Protein AF-A0A920QN26-F1 (afdb_monomer_lite)

Sequence (44 aa):
MSILKKFGQALESLDEKVMNECLHDDYAFTNYSQGKIFSKSEVI

Secondary structure (DSSP, 8-state):
--HHHHHHHHHHHT-HHHHHHHS-TT-EEEETTTTEEEEHHHH-

Foldseek 3Di:
DPLVVQCVVCVVVVPLVSLPVSDDQQDWDQPPVVRDTDGSVRVD

pLDDT: mean 76.88, std 4.32, range [57.97, 83.88]

Structure (mmCIF, N/CA/C/O backbone):
data_AF-A0A920QN26-F1
#
_entry.id   AF-A0A920QN26-F1
#
loop_
_atom_site.group_PDB
_atom_site.id
_atom_site.type_symbol
_atom_site.label_atom_id
_atom_site.label_alt_id
_atom_site.label_comp_id
_atom_site.label_asym_id
_atom_site.label_entity_id
_atom_site.label_seq_id
_atom_site.pdbx_PDB_ins_code
_atom_site.Cartn_x
_atom_site.Cartn_y
_atom_site.Cartn_z
_atom_site.occupancy
_atom_site.B_iso_or_equiv
_atom_site.auth_seq_id
_atom_site.auth_comp_id
_atom_site.auth_asym_id
_atom_site.auth_atom_id
_atom_site.pdbx_PDB_model_num
ATOM 1 N N . MET A 1 1 ? -13.383 11.136 9.222 1.00 57.97 1 MET A N 1
ATOM 2 C CA . MET A 1 1 ? -12.306 10.160 9.512 1.00 57.97 1 MET A CA 1
ATOM 3 C C . MET A 1 1 ? -11.296 10.242 8.389 1.00 57.97 1 MET A C 1
ATOM 5 O O . MET A 1 1 ? -11.715 10.193 7.242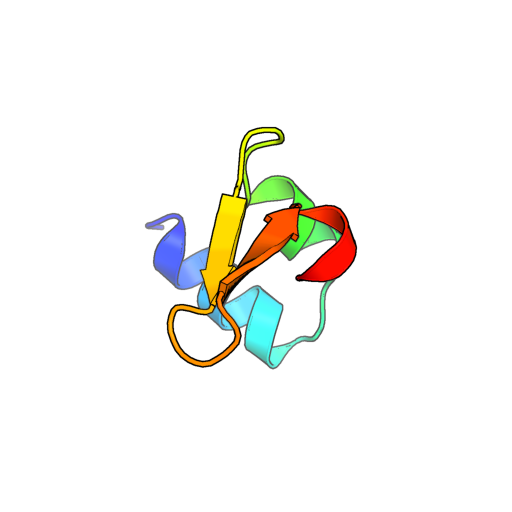 1.00 57.97 1 MET A O 1
ATOM 9 N N . SER A 1 2 ? -10.009 10.421 8.688 1.00 76.81 2 SER A N 1
ATOM 10 C CA . SER A 1 2 ? -8.977 10.418 7.645 1.00 76.81 2 SER A CA 1
ATOM 11 C C . SER A 1 2 ? -8.959 9.072 6.924 1.00 76.81 2 SER A C 1
ATOM 13 O O . SER A 1 2 ? -9.109 8.034 7.573 1.00 76.81 2 SER A O 1
ATOM 15 N N . ILE A 1 3 ? -8.743 9.092 5.608 1.00 71.75 3 ILE A N 1
ATOM 16 C CA . ILE A 1 3 ? -8.693 7.894 4.756 1.00 71.75 3 ILE A CA 1
ATOM 17 C C . ILE A 1 3 ? -7.688 6.857 5.296 1.00 71.75 3 ILE A C 1
ATOM 19 O O . ILE A 1 3 ? -7.986 5.671 5.318 1.00 71.75 3 ILE A O 1
ATOM 23 N N . LEU A 1 4 ? -6.570 7.316 5.886 1.00 74.94 4 LEU A N 1
ATOM 24 C CA . LEU A 1 4 ? -5.577 6.466 6.557 1.00 74.94 4 LEU A CA 1
ATOM 25 C C . LEU A 1 4 ? -6.163 5.640 7.705 1.00 74.94 4 LEU A C 1
ATOM 27 O O . LEU A 1 4 ? -5.801 4.483 7.877 1.00 74.94 4 LEU A O 1
ATOM 31 N N . LYS A 1 5 ? -7.053 6.227 8.512 1.00 79.12 5 LYS A N 1
ATOM 32 C CA . LYS A 1 5 ? -7.633 5.536 9.670 1.00 79.12 5 LYS A CA 1
ATOM 33 C C . LYS A 1 5 ? -8.631 4.468 9.216 1.00 79.12 5 LYS A C 1
ATOM 35 O O . LYS A 1 5 ? -8.690 3.401 9.810 1.00 79.12 5 LYS A O 1
ATOM 40 N N . LYS A 1 6 ? -9.363 4.747 8.130 1.00 78.38 6 LYS A N 1
ATOM 41 C CA . LYS A 1 6 ? -10.282 3.800 7.485 1.00 78.38 6 LYS A CA 1
ATOM 42 C C . LYS A 1 6 ? -9.512 2.646 6.829 1.00 78.38 6 LYS A C 1
ATOM 44 O O . LYS A 1 6 ? -9.882 1.495 7.014 1.00 78.38 6 LYS A O 1
ATOM 49 N N . PHE A 1 7 ? -8.402 2.954 6.158 1.00 78.81 7 PHE A N 1
ATOM 50 C CA . PHE A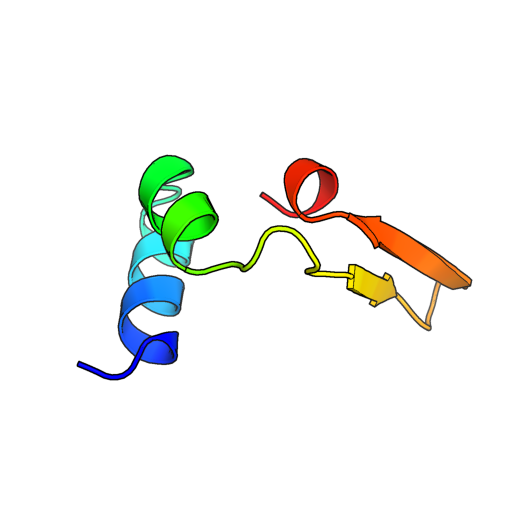 1 7 ? -7.502 1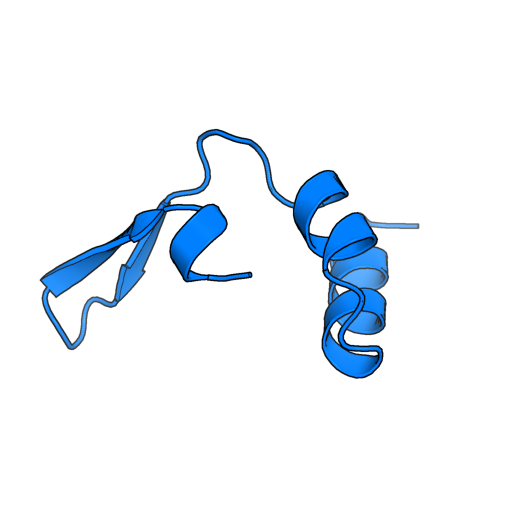.961 5.573 1.00 78.81 7 PHE A CA 1
ATOM 51 C C . PHE A 1 7 ? -6.827 1.082 6.635 1.00 78.81 7 PHE A C 1
ATOM 53 O O . PHE A 1 7 ? -6.789 -0.130 6.475 1.00 78.81 7 PHE A O 1
ATOM 60 N N . GLY A 1 8 ? -6.370 1.660 7.752 1.00 78.75 8 GLY A N 1
ATOM 61 C CA . GLY A 1 8 ? -5.807 0.894 8.870 1.00 78.75 8 GLY A CA 1
ATOM 62 C C . GLY A 1 8 ? -6.797 -0.121 9.449 1.00 78.75 8 GLY A C 1
ATOM 63 O O . GLY A 1 8 ? -6.452 -1.282 9.616 1.00 78.75 8 GLY A O 1
ATOM 64 N N . GLN A 1 9 ? -8.056 0.280 9.655 1.00 83.88 9 GLN A N 1
ATOM 65 C CA . GLN A 1 9 ? -9.101 -0.646 10.111 1.00 83.88 9 GLN A CA 1
ATOM 66 C C . GLN A 1 9 ? -9.454 -1.711 9.061 1.00 83.88 9 GLN A C 1
ATOM 68 O O . GLN A 1 9 ? -9.749 -2.848 9.427 1.00 83.88 9 GLN A O 1
ATOM 73 N N . ALA A 1 10 ? -9.415 -1.360 7.770 1.00 82.12 10 ALA A N 1
ATOM 74 C CA . ALA A 1 10 ? -9.617 -2.311 6.678 1.00 82.12 10 ALA A CA 1
ATOM 75 C C . ALA A 1 10 ? -8.483 -3.347 6.605 1.00 82.12 10 ALA A C 1
ATOM 77 O O . ALA A 1 10 ? -8.769 -4.522 6.406 1.00 82.12 10 ALA A O 1
ATOM 78 N N . LEU A 1 11 ? -7.229 -2.932 6.841 1.00 80.06 11 LEU A N 1
ATOM 79 C CA . LEU A 1 11 ? -6.057 -3.810 6.997 1.00 80.06 11 LEU A CA 1
ATOM 80 C C . LEU A 1 11 ? -6.202 -4.778 8.159 1.00 80.06 11 LEU A C 1
ATOM 82 O O . LEU A 1 11 ? -5.977 -5.971 7.978 1.00 80.06 11 LEU A O 1
ATOM 86 N N . GLU A 1 12 ? -6.626 -4.297 9.322 1.00 82.19 12 GLU A N 1
ATOM 87 C CA . GLU A 1 12 ? -6.847 -5.171 10.478 1.00 82.19 12 GLU A CA 1
ATOM 88 C C . GLU A 1 12 ? -8.009 -6.150 10.268 1.00 82.19 12 GLU A C 1
ATOM 90 O O . GLU A 1 12 ? -7.971 -7.269 10.774 1.00 82.19 12 GLU A O 1
ATOM 95 N N . SER A 1 13 ? -9.029 -5.745 9.509 1.00 81.31 13 SER A N 1
ATOM 96 C CA . SER A 1 13 ? -10.225 -6.559 9.258 1.00 81.31 13 SER A CA 1
ATOM 97 C C . SER A 1 13 ? -10.132 -7.425 7.995 1.00 81.31 13 SER A C 1
ATOM 99 O O . SER A 1 13 ? -11.082 -8.152 7.719 1.00 81.31 13 SER A O 1
ATOM 101 N N . LEU A 1 14 ? -9.026 -7.352 7.234 1.00 75.44 14 LEU A N 1
ATOM 102 C CA . LEU A 1 14 ? -8.867 -7.996 5.917 1.00 75.44 14 LEU A CA 1
ATOM 103 C C . LEU A 1 14 ? -10.034 -7.694 4.954 1.00 75.44 14 LEU A C 1
ATOM 105 O O . LEU A 1 14 ? -10.448 -8.531 4.155 1.00 75.44 14 LEU A O 1
ATOM 109 N N . ASP A 1 15 ? -10.591 -6.485 5.037 1.00 76.62 15 ASP A N 1
ATOM 110 C CA . ASP A 1 15 ? -11.776 -6.112 4.266 1.00 76.62 15 ASP A CA 1
ATOM 111 C C . ASP A 1 15 ? -11.365 -5.542 2.900 1.00 76.62 15 ASP A C 1
ATOM 113 O O . ASP A 1 15 ? -11.178 -4.331 2.720 1.00 76.62 15 ASP A O 1
ATOM 117 N N . GLU A 1 16 ? -11.194 -6.447 1.931 1.00 73.31 16 GLU A N 1
ATOM 118 C CA . GLU A 1 16 ? -10.731 -6.158 0.565 1.00 73.31 16 GLU A CA 1
ATOM 119 C C . GLU A 1 16 ? -11.568 -5.066 -0.123 1.00 73.31 16 GLU A C 1
ATOM 121 O O . GLU A 1 16 ? -11.037 -4.243 -0.870 1.00 73.31 16 GLU A O 1
ATOM 126 N N . LYS A 1 17 ? -12.879 -4.988 0.156 1.00 78.19 17 LYS A N 1
ATOM 127 C CA . LYS A 1 17 ? -13.761 -3.956 -0.417 1.00 78.19 17 LYS A CA 1
ATOM 128 C C . LYS A 1 17 ? -13.408 -2.563 0.087 1.00 78.19 17 LYS A C 1
ATOM 130 O O . LYS A 1 17 ? -13.315 -1.629 -0.709 1.00 78.19 17 LYS A O 1
ATOM 135 N N . VAL A 1 18 ? -13.181 -2.423 1.392 1.00 77.56 18 VAL A N 1
ATOM 136 C CA . VAL A 1 18 ? -12.844 -1.129 1.999 1.00 77.56 18 VAL A CA 1
ATOM 137 C C . VAL A 1 18 ? -11.420 -0.70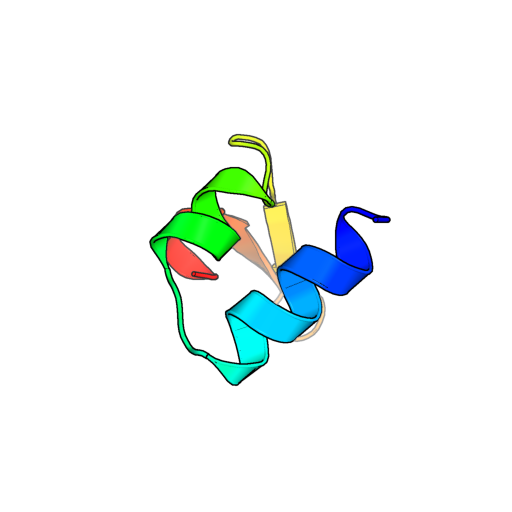7 1.632 1.00 77.56 18 VAL A C 1
ATOM 139 O O . VAL A 1 18 ? -11.177 0.486 1.431 1.00 77.56 18 VAL A O 1
ATOM 142 N N . MET A 1 19 ? -10.489 -1.657 1.481 1.00 76.69 19 MET A N 1
ATOM 143 C CA . MET A 1 19 ? -9.154 -1.377 0.934 1.00 76.69 19 MET A CA 1
ATOM 144 C C . MET A 1 19 ? -9.228 -0.868 -0.504 1.00 76.69 19 MET A C 1
ATOM 146 O O . MET A 1 19 ? -8.596 0.136 -0.832 1.00 76.69 19 MET A O 1
ATOM 150 N N . ASN A 1 20 ? -10.040 -1.520 -1.336 1.00 78.50 20 ASN A N 1
ATOM 151 C CA . ASN A 1 20 ? -10.250 -1.148 -2.729 1.00 78.50 20 ASN A CA 1
ATOM 152 C C . ASN A 1 20 ? -10.912 0.240 -2.858 1.00 78.50 20 ASN A C 1
ATOM 154 O O . ASN A 1 20 ? -10.542 1.014 -3.733 1.00 78.50 20 ASN A O 1
ATOM 158 N N . GLU A 1 21 ? -11.812 0.615 -1.945 1.00 78.25 21 GLU A N 1
ATOM 159 C CA . GLU A 1 21 ? -12.366 1.978 -1.886 1.00 78.25 21 GLU A CA 1
ATOM 160 C C . GLU A 1 21 ? -11.377 3.030 -1.353 1.00 78.25 21 GLU A C 1
ATOM 162 O O . GLU A 1 21 ? -11.487 4.209 -1.693 1.00 78.25 21 GLU A O 1
ATOM 167 N N . CYS A 1 22 ? -10.432 2.642 -0.491 1.00 77.00 22 CYS A N 1
ATOM 168 C CA . CYS A 1 22 ? -9.439 3.570 0.061 1.00 77.00 22 CYS A CA 1
ATOM 169 C C . CYS A 1 22 ? -8.259 3.817 -0.887 1.00 77.00 22 CYS A C 1
ATOM 171 O O . CYS A 1 22 ? -7.660 4.893 -0.839 1.00 77.00 22 CYS A O 1
ATOM 173 N N . LEU A 1 23 ? -7.908 2.833 -1.716 1.00 77.81 23 LEU A N 1
ATOM 174 C CA . LEU A 1 23 ? -6.834 2.933 -2.699 1.00 77.81 23 LEU A CA 1
ATOM 175 C C . LEU A 1 23 ? -7.391 3.426 -4.035 1.00 77.81 23 LEU A C 1
ATOM 177 O O . LEU A 1 23 ? -8.358 2.887 -4.565 1.00 77.81 23 LEU A O 1
ATOM 181 N N . HIS A 1 24 ? -6.757 4.440 -4.614 1.00 77.50 24 HIS A N 1
ATOM 182 C CA . HIS A 1 24 ? -7.106 4.897 -5.958 1.00 77.50 24 HIS A CA 1
ATOM 183 C C . HIS A 1 24 ? -6.677 3.867 -7.010 1.00 77.50 24 HIS A C 1
ATOM 185 O O . HIS A 1 24 ? -5.678 3.183 -6.819 1.00 77.50 24 HIS A O 1
ATOM 191 N N . ASP A 1 25 ? -7.384 3.779 -8.136 1.00 71.94 25 ASP A N 1
ATOM 192 C CA . ASP A 1 25 ? -7.038 2.846 -9.225 1.00 71.94 25 ASP A CA 1
ATOM 193 C C . ASP A 1 25 ? -5.624 3.039 -9.795 1.00 71.94 25 ASP A C 1
ATOM 195 O O . ASP A 1 25 ? -5.012 2.083 -10.256 1.00 71.94 25 ASP A O 1
ATOM 199 N N . ASP A 1 26 ? -5.066 4.244 -9.669 1.00 74.88 26 ASP A N 1
ATOM 200 C CA . ASP A 1 26 ? -3.687 4.569 -10.057 1.00 74.88 26 ASP A CA 1
ATOM 201 C C . ASP A 1 26 ? -2.647 4.218 -8.969 1.00 74.88 26 ASP A C 1
ATOM 203 O O . ASP A 1 26 ? -1.495 4.643 -9.013 1.00 74.88 26 ASP A O 1
ATOM 207 N N . TYR A 1 27 ? -3.036 3.471 -7.933 1.00 78.75 27 TYR A N 1
ATOM 208 C CA . TYR A 1 27 ? -2.130 3.124 -6.845 1.00 78.75 27 TYR A CA 1
ATOM 209 C C . TYR A 1 27 ? -1.024 2.177 -7.325 1.00 78.75 27 TYR A C 1
ATOM 211 O O . TYR A 1 27 ? -1.270 1.028 -7.704 1.00 78.75 27 TYR A O 1
ATOM 219 N N . ALA A 1 28 ? 0.208 2.676 -7.247 1.00 75.06 28 ALA A N 1
ATOM 220 C CA . ALA A 1 28 ? 1.429 1.950 -7.546 1.00 75.06 28 ALA A CA 1
ATOM 221 C C . ALA A 1 28 ? 2.281 1.830 -6.277 1.00 75.06 28 ALA A C 1
ATOM 223 O O . ALA A 1 28 ? 2.875 2.803 -5.802 1.00 75.06 28 ALA A O 1
ATOM 224 N N . PHE A 1 29 ? 2.368 0.622 -5.728 1.00 80.44 29 PHE A N 1
ATOM 225 C CA . PHE A 1 29 ? 3.268 0.321 -4.626 1.00 80.44 29 PHE A CA 1
ATOM 226 C C . PHE A 1 29 ? 4.617 -0.128 -5.176 1.00 80.44 29 PHE A C 1
ATOM 228 O O . PHE A 1 29 ? 4.759 -1.214 -5.734 1.00 80.44 29 PHE A O 1
ATOM 235 N N . THR A 1 30 ? 5.636 0.712 -5.018 1.00 79.81 30 THR A N 1
ATOM 236 C CA . THR A 1 30 ? 6.994 0.365 -5.445 1.00 79.81 30 THR A CA 1
ATOM 237 C C . THR A 1 30 ? 7.738 -0.295 -4.295 1.00 79.81 30 THR A C 1
ATOM 239 O O . THR A 1 30 ? 8.126 0.363 -3.328 1.00 79.81 30 THR A O 1
ATOM 242 N N . ASN A 1 31 ? 7.991 -1.597 -4.408 1.00 79.75 31 ASN A N 1
ATOM 243 C CA . ASN A 1 31 ? 8.914 -2.273 -3.511 1.0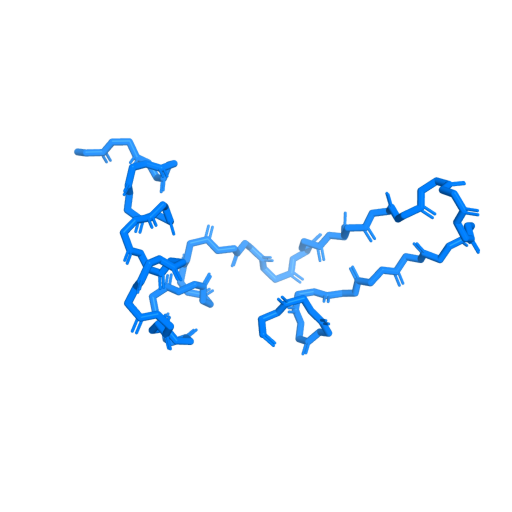0 79.75 31 ASN A CA 1
ATOM 244 C C . ASN A 1 31 ? 10.346 -2.024 -3.992 1.00 79.75 31 ASN A C 1
ATOM 246 O O . ASN A 1 31 ? 10.886 -2.773 -4.809 1.00 79.75 31 ASN A O 1
ATOM 250 N N . TYR A 1 32 ? 10.973 -0.982 -3.448 1.00 78.50 32 TYR A N 1
ATOM 251 C CA . TYR A 1 32 ? 12.357 -0.618 -3.759 1.00 78.50 32 TYR A CA 1
ATOM 252 C C . TYR A 1 32 ? 13.360 -1.744 -3.498 1.00 78.50 32 TYR A C 1
ATOM 254 O O . TYR A 1 32 ? 14.374 -1.818 -4.185 1.00 78.50 32 TYR A O 1
ATOM 262 N N . SER A 1 33 ? 13.076 -2.651 -2.559 1.00 77.38 33 SER A N 1
ATOM 263 C CA . SER A 1 33 ? 13.976 -3.768 -2.269 1.00 77.38 33 SER A CA 1
ATOM 264 C C . SER A 1 33 ? 13.962 -4.844 -3.357 1.00 77.38 33 SER A C 1
ATOM 266 O O . SER A 1 33 ? 14.944 -5.567 -3.496 1.00 77.38 33 SER A O 1
ATOM 268 N N . GLN A 1 34 ? 12.864 -4.974 -4.109 1.00 76.94 34 GLN A N 1
ATOM 269 C CA . GLN A 1 34 ? 12.740 -5.930 -5.218 1.00 76.94 34 GLN A CA 1
ATOM 270 C C . GLN A 1 34 ? 12.700 -5.267 -6.599 1.00 76.94 34 GLN A C 1
ATOM 272 O O . GLN A 1 34 ? 12.629 -5.971 -7.604 1.00 76.94 34 GLN A O 1
ATOM 277 N N . GLY A 1 35 ? 12.720 -3.932 -6.667 1.00 79.12 35 GLY A N 1
ATOM 278 C CA . GLY A 1 35 ? 12.590 -3.184 -7.918 1.00 79.12 35 GLY A CA 1
ATOM 279 C C . GLY A 1 35 ? 11.271 -3.444 -8.655 1.00 79.12 35 GLY A C 1
ATOM 280 O O . GLY A 1 35 ? 11.208 -3.260 -9.867 1.00 79.12 35 GLY A O 1
ATOM 281 N N . LYS A 1 36 ? 10.234 -3.910 -7.946 1.00 79.75 36 LYS A N 1
ATOM 282 C CA . LYS A 1 36 ? 8.926 -4.252 -8.518 1.00 79.75 36 LYS A CA 1
ATOM 283 C C . LYS A 1 36 ? 7.881 -3.213 -8.149 1.00 79.75 36 LYS A C 1
ATOM 285 O O . LYS A 1 36 ? 7.831 -2.752 -7.009 1.00 79.75 36 LYS A O 1
ATOM 290 N N . ILE A 1 37 ? 7.047 -2.883 -9.127 1.00 81.69 37 ILE A N 1
ATOM 291 C CA . ILE A 1 37 ? 5.884 -2.019 -8.967 1.00 81.69 37 ILE A CA 1
ATOM 292 C C . ILE A 1 37 ? 4.670 -2.936 -8.930 1.00 81.69 37 ILE A C 1
ATOM 294 O O . ILE A 1 37 ? 4.420 -3.661 -9.889 1.00 81.69 37 ILE A O 1
ATOM 298 N N . PHE A 1 38 ? 3.955 -2.911 -7.816 1.00 79.94 38 PHE A N 1
ATOM 299 C CA . PHE A 1 38 ? 2.713 -3.637 -7.625 1.00 79.94 38 PHE A CA 1
ATOM 300 C C . PHE A 1 38 ? 1.552 -2.673 -7.836 1.00 79.94 38 PHE A C 1
ATOM 302 O O . PHE A 1 38 ? 1.520 -1.581 -7.262 1.00 79.94 38 PHE A O 1
ATOM 309 N N . SER A 1 39 ? 0.610 -3.066 -8.682 1.00 76.56 39 SER A N 1
ATOM 310 C CA . SER A 1 39 ? -0.645 -2.341 -8.855 1.00 76.56 39 SER A CA 1
ATOM 311 C C . SER A 1 39 ? -1.577 -2.621 -7.681 1.00 76.56 39 SER A C 1
ATOM 313 O O . SER A 1 39 ? -1.431 -3.628 -6.995 1.00 76.56 39 SER A O 1
ATOM 315 N N . LYS A 1 40 ? -2.580 -1.766 -7.482 1.00 75.75 40 LYS A N 1
ATOM 316 C CA . LYS A 1 40 ? -3.649 -1.933 -6.486 1.00 75.75 40 LYS A CA 1
ATOM 317 C C . LYS A 1 40 ? -4.129 -3.385 -6.309 1.00 75.75 40 LYS A C 1
ATOM 319 O O . LYS A 1 40 ? -4.138 -3.872 -5.190 1.00 75.75 40 LYS A O 1
ATOM 324 N N . SER A 1 41 ? -4.451 -4.093 -7.391 1.00 72.00 41 SER A N 1
ATOM 325 C CA . SER A 1 41 ? -4.930 -5.487 -7.342 1.00 72.00 41 SER A CA 1
ATOM 326 C C . SER A 1 41 ? -3.902 -6.524 -6.880 1.00 72.00 41 SER A C 1
ATOM 328 O O . SER A 1 41 ? -4.296 -7.635 -6.563 1.00 72.00 41 SER A O 1
ATOM 330 N N . GLU A 1 42 ? -2.609 -6.199 -6.881 1.00 71.81 42 GLU A N 1
ATOM 331 C CA . GLU A 1 42 ? -1.555 -7.083 -6.363 1.00 71.81 42 GLU A CA 1
ATOM 332 C C . GLU A 1 42 ? -1.182 -6.773 -4.906 1.00 71.81 42 GLU A C 1
ATOM 334 O O . GLU A 1 42 ? -0.407 -7.509 -4.299 1.00 71.81 42 GLU A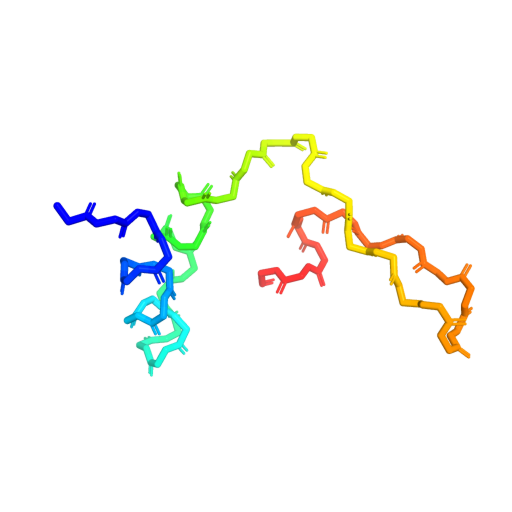 O 1
ATOM 339 N N . VAL A 1 43 ? -1.683 -5.659 -4.361 1.00 70.50 43 VAL A N 1
ATOM 340 C CA . VAL A 1 43 ? -1.406 -5.206 -2.988 1.00 70.50 43 VAL A CA 1
ATOM 341 C C . VAL A 1 43 ? -2.575 -5.490 -2.044 1.00 70.50 43 VAL A C 1
ATOM 343 O O . VAL A 1 43 ? -2.341 -5.647 -0.846 1.00 70.50 43 VAL A O 1
ATOM 346 N N . ILE A 1 44 ? -3.804 -5.508 -2.571 1.00 69.38 44 ILE A N 1
ATOM 347 C CA . ILE A 1 44 ? -5.023 -5.880 -1.835 1.00 69.38 44 ILE A CA 1
ATOM 348 C C . ILE A 1 44 ? -5.093 -7.401 -1.697 1.00 69.38 44 ILE A C 1
ATOM 350 O O . ILE A 1 44 ? -4.811 -8.084 -2.707 1.00 69.38 44 ILE A O 1
#

Radius of gyration: 11.13 Å; chains: 1; bounding box: 28×18×20 Å